Protein AF-A0A2V8PB76-F1 (afdb_monomer_lite)

Sequence (79 aa):
MACSLALACIAFAQKGDVRQANRLAVVEAERAFARAAATKGTRDAFLEFLAGDGIIFQPGPVNGKQFWQARASRKGLLS

Structure (mmCIF, N/CA/C/O backbone):
data_AF-A0A2V8PB76-F1
#
_entry.id   AF-A0A2V8PB76-F1
#
loop_
_atom_site.group_PDB
_atom_site.id
_atom_site.type_symbol
_atom_site.label_atom_id
_atom_site.label_alt_id
_atom_site.label_comp_id
_atom_site.label_asym_id
_atom_site.label_entity_id
_atom_site.label_seq_id
_atom_site.pdbx_PDB_ins_code
_atom_site.Cartn_x
_atom_site.Cartn_y
_atom_site.Cartn_z
_atom_site.occupancy
_atom_site.B_iso_or_equiv
_atom_site.auth_seq_id
_atom_site.auth_comp_id
_atom_site.auth_asym_id
_atom_site.auth_atom_id
_atom_site.pdbx_PDB_model_num
ATOM 1 N N . MET A 1 1 ? 42.213 -22.676 -30.552 1.00 54.28 1 MET A N 1
ATOM 2 C CA . MET A 1 1 ? 41.985 -22.628 -29.089 1.00 54.28 1 MET A CA 1
ATOM 3 C C . MET A 1 1 ? 41.591 -21.207 -28.645 1.00 54.28 1 MET A C 1
ATOM 5 O O . MET A 1 1 ? 42.215 -20.649 -27.759 1.00 54.28 1 MET A O 1
ATOM 9 N N . ALA A 1 2 ? 40.580 -20.600 -29.288 1.00 52.53 2 ALA A N 1
ATOM 10 C CA . ALA A 1 2 ? 40.171 -19.201 -29.051 1.00 52.53 2 ALA A CA 1
ATOM 11 C C . ALA A 1 2 ? 38.647 -19.022 -28.860 1.00 52.53 2 ALA A C 1
ATOM 13 O O . ALA A 1 2 ? 38.200 -17.943 -28.491 1.00 52.53 2 ALA A O 1
ATOM 14 N N . CYS A 1 3 ? 37.840 -20.078 -29.042 1.00 45.69 3 CYS A N 1
ATOM 15 C CA . CYS A 1 3 ? 36.392 -20.025 -28.795 1.00 45.69 3 CYS A CA 1
ATOM 16 C C . CYS A 1 3 ? 36.012 -20.135 -27.311 1.00 45.69 3 CYS A C 1
ATOM 18 O O . CYS A 1 3 ? 34.888 -19.803 -26.954 1.00 45.69 3 CYS A O 1
ATOM 20 N N . SER A 1 4 ? 36.927 -20.563 -26.436 1.00 54.31 4 SER A N 1
ATOM 21 C CA . SER A 1 4 ? 36.611 -20.795 -25.019 1.00 54.31 4 SER A CA 1
ATOM 22 C C . SER A 1 4 ? 36.657 -19.530 -24.151 1.00 54.31 4 SER A C 1
ATOM 24 O O . SER A 1 4 ? 36.139 -19.552 -23.041 1.00 54.31 4 SER A O 1
ATOM 26 N N . LEU A 1 5 ? 37.240 -18.421 -24.631 1.00 51.06 5 LEU A N 1
ATOM 27 C CA . LEU A 1 5 ? 37.358 -17.174 -23.854 1.00 51.06 5 LEU A CA 1
ATOM 28 C C . LEU A 1 5 ? 36.157 -16.224 -24.011 1.00 51.06 5 LEU A C 1
ATOM 30 O O . LEU A 1 5 ? 35.960 -15.349 -23.173 1.00 51.06 5 LEU A O 1
ATOM 34 N N . ALA A 1 6 ? 35.334 -16.391 -25.050 1.00 50.69 6 ALA A N 1
ATOM 35 C CA . ALA A 1 6 ? 34.213 -15.486 -25.321 1.00 50.69 6 ALA A CA 1
ATOM 36 C C . ALA A 1 6 ? 32.993 -15.716 -24.407 1.00 50.69 6 ALA A C 1
ATOM 38 O O . ALA A 1 6 ? 32.148 -14.832 -24.273 1.00 50.69 6 ALA A O 1
ATOM 39 N N . LEU A 1 7 ? 32.895 -16.875 -23.744 1.00 52.72 7 LEU A N 1
ATOM 40 C CA . LEU A 1 7 ? 31.715 -17.234 -22.951 1.00 52.72 7 LEU A CA 1
ATOM 41 C C . LEU A 1 7 ? 31.680 -16.587 -21.552 1.00 52.72 7 LEU A C 1
ATOM 43 O O . LEU A 1 7 ? 30.622 -16.539 -20.930 1.00 52.72 7 LEU A O 1
ATOM 47 N N . ALA A 1 8 ? 32.802 -16.053 -21.058 1.00 51.84 8 ALA A N 1
ATOM 48 C CA . ALA A 1 8 ? 32.884 -15.478 -19.711 1.00 51.84 8 ALA A CA 1
ATOM 49 C C . ALA A 1 8 ? 32.369 -14.024 -19.615 1.00 51.84 8 ALA A C 1
ATOM 51 O O . ALA A 1 8 ? 31.972 -13.583 -18.537 1.00 51.84 8 ALA A O 1
ATOM 52 N N . CYS A 1 9 ? 32.325 -13.274 -20.723 1.00 49.59 9 CYS A N 1
ATOM 53 C CA . CYS A 1 9 ? 31.978 -11.844 -20.705 1.00 49.59 9 CYS A CA 1
ATOM 54 C C . CYS A 1 9 ? 30.466 -11.554 -20.684 1.00 49.59 9 CYS A C 1
ATOM 56 O O . CYS A 1 9 ? 30.061 -10.446 -20.341 1.00 49.59 9 CYS A O 1
ATOM 58 N N . ILE A 1 10 ? 29.613 -12.530 -21.010 1.00 53.78 10 ILE A N 1
ATOM 59 C CA . ILE A 1 10 ? 28.154 -12.323 -21.093 1.00 53.78 10 ILE A CA 1
ATOM 60 C C . ILE A 1 10 ? 27.491 -12.380 -19.698 1.00 53.78 10 ILE A C 1
ATOM 62 O O . ILE A 1 10 ? 26.431 -11.792 -19.483 1.00 53.78 10 ILE A O 1
ATOM 66 N N . ALA A 1 11 ? 28.139 -12.998 -18.704 1.00 55.00 11 ALA A N 1
ATOM 67 C CA . ALA A 1 11 ? 27.549 -13.233 -17.381 1.00 55.00 11 ALA A CA 1
ATOM 68 C C . ALA A 1 11 ? 27.401 -11.971 -16.498 1.00 55.00 11 ALA A C 1
ATOM 70 O O . ALA A 1 11 ? 26.594 -11.966 -15.569 1.00 55.00 11 ALA A O 1
ATOM 71 N N . PHE A 1 12 ? 28.131 -10.882 -16.774 1.00 55.03 12 PHE A N 1
ATOM 72 C CA . PHE A 1 12 ? 28.086 -9.664 -15.945 1.00 55.03 12 PHE A CA 1
ATOM 73 C C . PHE A 1 12 ? 27.117 -8.579 -16.452 1.00 55.03 12 PHE A C 1
ATOM 75 O O . PHE A 1 12 ? 26.785 -7.667 -15.693 1.00 55.03 12 PHE A O 1
ATOM 82 N N . ALA A 1 13 ? 26.603 -8.684 -17.684 1.00 58.53 13 ALA A N 1
ATOM 83 C CA . ALA A 1 13 ? 25.725 -7.668 -18.281 1.00 58.53 13 ALA A CA 1
ATOM 84 C C . ALA A 1 13 ? 24.237 -7.810 -17.889 1.00 58.53 13 ALA A C 1
ATOM 86 O O . ALA A 1 13 ? 23.496 -6.831 -17.902 1.00 58.53 13 ALA A O 1
ATOM 87 N N . GLN A 1 14 ? 23.787 -8.997 -17.464 1.00 56.34 14 GLN A N 1
ATOM 88 C CA . GLN A 1 14 ? 22.366 -9.256 -17.166 1.00 56.34 14 GLN A CA 1
ATOM 89 C C . GLN A 1 14 ? 21.873 -8.633 -15.841 1.00 56.34 14 GLN A C 1
ATOM 91 O O . GLN A 1 14 ? 20.672 -8.524 -15.603 1.00 56.34 14 GLN A O 1
ATOM 96 N N . LYS A 1 15 ? 22.780 -8.191 -14.957 1.00 56.09 15 LYS A N 1
ATOM 97 C CA . LYS A 1 15 ? 22.431 -7.673 -13.618 1.00 56.09 15 LYS A CA 1
ATOM 98 C C . LYS A 1 15 ? 21.875 -6.239 -13.640 1.00 56.09 15 LYS A C 1
ATOM 100 O O . LYS A 1 15 ? 21.212 -5.843 -12.679 1.00 56.09 15 LYS A O 1
ATOM 105 N N . GLY A 1 16 ? 22.144 -5.472 -14.701 1.00 61.78 16 GLY A N 1
ATOM 106 C CA . GLY A 1 16 ? 21.688 -4.085 -14.859 1.00 61.78 16 GLY A CA 1
ATOM 107 C C . GLY A 1 16 ? 20.194 -3.961 -15.168 1.00 61.78 16 GLY A C 1
ATOM 108 O O . GLY A 1 16 ? 19.530 -3.114 -14.577 1.00 61.78 16 GLY A O 1
ATOM 109 N N . ASP A 1 17 ? 19.663 -4.855 -16.004 1.00 80.12 17 ASP A N 1
ATOM 110 C CA . ASP A 1 17 ? 18.299 -4.778 -16.541 1.00 80.12 17 ASP A CA 1
ATOM 111 C C . ASP A 1 17 ? 17.230 -5.114 -15.485 1.00 80.12 17 ASP A C 1
ATOM 113 O O . ASP A 1 17 ? 16.478 -4.243 -15.051 1.00 80.12 17 ASP A O 1
ATOM 117 N N . VAL A 1 18 ? 17.252 -6.331 -14.925 1.00 86.25 18 VAL A N 1
ATOM 118 C CA . VAL A 1 18 ? 16.248 -6.774 -13.932 1.00 86.25 18 VAL A CA 1
ATOM 119 C C . VAL A 1 18 ? 16.242 -5.888 -12.684 1.00 86.25 18 VAL A C 1
ATOM 121 O O . VAL A 1 18 ? 15.191 -5.554 -12.142 1.00 86.25 18 VAL A O 1
ATOM 124 N N . ARG A 1 19 ? 17.417 -5.452 -12.212 1.00 89.12 19 ARG A N 1
ATOM 125 C CA . ARG A 1 19 ? 17.495 -4.557 -11.046 1.00 89.12 19 ARG A CA 1
ATOM 126 C C . ARG A 1 19 ? 16.921 -3.180 -11.345 1.00 89.12 19 ARG A C 1
ATOM 128 O O . ARG A 1 19 ? 16.332 -2.576 -10.452 1.00 89.12 19 ARG A O 1
ATOM 135 N N . GLN A 1 20 ? 17.129 -2.665 -12.551 1.00 90.94 20 GLN A N 1
ATOM 136 C CA . GLN A 1 20 ? 16.552 -1.397 -12.973 1.00 90.94 20 GLN A CA 1
ATOM 137 C C . GLN A 1 20 ? 15.039 -1.514 -13.144 1.00 90.94 20 GLN A C 1
ATOM 139 O O . GLN A 1 20 ? 14.320 -0.684 -12.590 1.00 90.94 20 GLN A O 1
ATOM 144 N N . ALA A 1 21 ? 14.564 -2.571 -13.801 1.00 92.75 21 ALA A N 1
ATOM 145 C CA . ALA A 1 21 ? 13.145 -2.874 -13.935 1.00 92.75 21 ALA A CA 1
ATOM 146 C C . ALA A 1 21 ? 12.455 -2.973 -12.565 1.00 92.75 21 ALA A C 1
ATOM 148 O O . ALA A 1 21 ? 11.451 -2.304 -12.335 1.00 92.75 21 ALA A O 1
ATOM 149 N N . ASN A 1 22 ? 13.047 -3.696 -11.607 1.00 94.00 22 ASN A N 1
ATOM 150 C CA . ASN A 1 22 ? 12.500 -3.816 -10.252 1.00 94.00 22 ASN A CA 1
ATOM 151 C C . ASN A 1 22 ? 12.420 -2.463 -9.526 1.00 94.00 22 ASN A C 1
ATOM 153 O O . ASN A 1 22 ? 11.430 -2.191 -8.852 1.00 94.00 22 ASN A O 1
ATOM 157 N N . ARG A 1 23 ? 13.426 -1.585 -9.668 1.00 94.44 23 ARG A N 1
ATOM 158 C CA . ARG A 1 23 ? 13.364 -0.232 -9.081 1.00 94.44 23 ARG A CA 1
ATOM 159 C C . ARG A 1 23 ? 12.253 0.606 -9.706 1.00 94.44 23 ARG A C 1
ATOM 161 O O . ARG A 1 23 ? 11.523 1.277 -8.984 1.00 94.44 23 ARG A O 1
ATOM 168 N N . LEU A 1 24 ? 12.125 0.564 -11.032 1.00 96.06 24 LEU A N 1
ATOM 169 C CA . LEU A 1 24 ? 11.074 1.288 -11.747 1.00 96.06 24 LEU A CA 1
ATOM 170 C C . LEU A 1 24 ? 9.681 0.784 -11.356 1.00 96.06 24 LEU A C 1
ATOM 172 O O . LEU A 1 24 ? 8.780 1.597 -11.172 1.00 96.06 24 LEU A O 1
ATOM 176 N N . ALA A 1 25 ? 9.524 -0.526 -11.149 1.00 96.62 25 ALA A N 1
ATOM 177 C CA . ALA A 1 25 ? 8.272 -1.118 -10.691 1.00 96.62 25 ALA A CA 1
ATOM 178 C C . ALA A 1 25 ? 7.847 -0.587 -9.311 1.00 96.62 25 ALA A C 1
ATOM 180 O O . ALA A 1 25 ? 6.685 -0.236 -9.132 1.00 96.62 25 ALA A O 1
ATOM 181 N N . VAL A 1 26 ? 8.782 -0.453 -8.361 1.00 96.56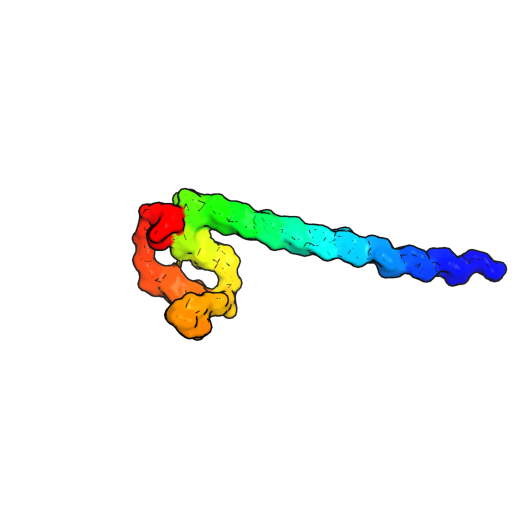 26 VAL A N 1
ATOM 182 C CA . VAL A 1 26 ? 8.486 0.136 -7.041 1.00 96.56 26 VAL A CA 1
ATOM 183 C C . VAL A 1 26 ? 8.080 1.605 -7.172 1.00 96.56 26 VAL A C 1
ATOM 185 O O . VAL A 1 26 ? 7.085 2.017 -6.584 1.00 96.56 26 VAL A O 1
ATOM 188 N N . VAL A 1 27 ? 8.799 2.392 -7.980 1.00 97.81 27 VAL A N 1
ATOM 189 C CA . VAL A 1 27 ? 8.459 3.809 -8.208 1.00 97.81 27 VAL A CA 1
ATOM 190 C C . VAL A 1 27 ? 7.063 3.960 -8.808 1.00 97.81 27 VAL A C 1
ATOM 192 O O . VAL A 1 27 ? 6.312 4.845 -8.400 1.00 97.81 27 VAL A O 1
ATOM 195 N N . GLU A 1 28 ? 6.700 3.117 -9.773 1.00 98.38 28 GLU A N 1
ATOM 196 C CA . GLU A 1 28 ? 5.370 3.190 -10.372 1.00 98.38 28 GLU A CA 1
ATOM 197 C C . GLU A 1 28 ? 4.277 2.726 -9.405 1.00 98.38 28 GLU A C 1
ATOM 199 O O . GLU A 1 28 ? 3.221 3.355 -9.351 1.00 98.38 28 GLU A O 1
ATOM 204 N N . ALA A 1 29 ? 4.541 1.703 -8.586 1.00 98.12 29 ALA A N 1
ATOM 205 C CA . ALA A 1 29 ? 3.620 1.277 -7.535 1.00 98.12 29 ALA A CA 1
ATOM 206 C C . ALA A 1 29 ? 3.348 2.406 -6.523 1.00 98.12 29 ALA A C 1
ATOM 208 O O . ALA A 1 29 ? 2.189 2.692 -6.225 1.00 98.12 29 ALA A O 1
ATOM 209 N N . GLU A 1 30 ? 4.389 3.112 -6.071 1.00 98.06 30 GLU A N 1
ATOM 210 C CA . GLU A 1 30 ? 4.262 4.277 -5.180 1.00 98.06 30 GLU A CA 1
ATOM 211 C C . GLU A 1 30 ? 3.455 5.414 -5.825 1.00 98.06 30 GLU A C 1
ATOM 213 O O . GLU A 1 30 ? 2.556 5.992 -5.212 1.00 98.06 30 GLU A O 1
ATOM 218 N N . ARG A 1 31 ? 3.712 5.720 -7.104 1.00 98.38 31 ARG A N 1
ATOM 219 C CA . ARG A 1 31 ? 2.941 6.735 -7.841 1.00 98.38 31 ARG A CA 1
ATOM 220 C C . ARG A 1 31 ? 1.477 6.336 -8.007 1.00 98.38 31 ARG A C 1
ATOM 222 O O . ARG A 1 31 ? 0.598 7.191 -7.890 1.00 98.38 31 ARG A O 1
ATOM 229 N N . ALA A 1 32 ? 1.206 5.064 -8.286 1.00 98.38 32 ALA A N 1
ATOM 230 C CA . ALA A 1 32 ? -0.149 4.539 -8.399 1.00 98.38 32 ALA A CA 1
ATOM 231 C C . ALA A 1 32 ? -0.896 4.634 -7.063 1.00 98.38 32 ALA A C 1
ATOM 233 O O . ALA A 1 32 ? -2.020 5.141 -7.039 1.00 98.38 32 ALA A O 1
ATOM 234 N N . PHE A 1 33 ? -0.243 4.263 -5.960 1.00 97.44 33 PHE A N 1
ATOM 235 C CA . PHE A 1 33 ? -0.774 4.445 -4.614 1.00 97.44 33 PHE A CA 1
ATOM 236 C C . PHE A 1 33 ? -1.073 5.921 -4.313 1.00 97.44 33 PHE A C 1
ATOM 238 O O . PHE A 1 33 ? -2.181 6.243 -3.891 1.00 97.44 33 PHE A O 1
ATOM 245 N N . ALA A 1 34 ? -0.143 6.840 -4.594 1.00 96.31 34 ALA A N 1
ATOM 246 C CA . ALA A 1 34 ? -0.337 8.270 -4.348 1.00 96.31 34 ALA A CA 1
ATOM 247 C C . ALA A 1 34 ? -1.538 8.845 -5.124 1.00 96.31 34 ALA A C 1
ATOM 249 O O . ALA A 1 34 ? -2.335 9.608 -4.572 1.00 96.31 34 ALA A O 1
ATOM 250 N N . ARG A 1 35 ? -1.722 8.438 -6.390 1.00 96.38 35 ARG A N 1
ATOM 251 C CA . ARG A 1 35 ? -2.905 8.809 -7.188 1.00 96.38 35 ARG A CA 1
ATOM 252 C C . ARG A 1 35 ? -4.194 8.235 -6.596 1.00 96.38 35 ARG A C 1
ATOM 254 O O . ARG A 1 35 ? -5.205 8.937 -6.539 1.00 96.38 35 ARG A O 1
ATOM 261 N N . ALA A 1 36 ? -4.171 6.984 -6.137 1.00 95.06 36 ALA A N 1
ATOM 262 C CA . ALA A 1 36 ? -5.320 6.362 -5.484 1.00 95.06 36 ALA A CA 1
ATOM 263 C C . ALA A 1 36 ? -5.666 7.067 -4.166 1.00 95.06 36 ALA A C 1
ATOM 265 O O . ALA A 1 36 ? -6.826 7.393 -3.941 1.00 95.06 36 ALA A O 1
ATOM 266 N N . ALA A 1 37 ? -4.676 7.405 -3.341 1.00 94.12 37 ALA A N 1
ATOM 267 C CA . ALA A 1 37 ? -4.889 8.133 -2.093 1.00 94.12 37 ALA A CA 1
ATOM 268 C C . ALA A 1 37 ? -5.478 9.531 -2.340 1.00 94.12 37 ALA A C 1
ATOM 270 O O . ALA A 1 37 ? -6.390 9.950 -1.629 1.00 94.12 37 ALA A O 1
ATOM 271 N N . ALA A 1 38 ? -5.026 10.229 -3.389 1.00 92.25 38 ALA A N 1
ATOM 272 C CA . ALA A 1 38 ? -5.557 11.538 -3.766 1.00 92.25 38 ALA A CA 1
ATOM 273 C C . ALA A 1 38 ? -7.007 11.504 -4.268 1.00 92.25 38 ALA A C 1
ATOM 275 O O . ALA A 1 38 ? -7.748 12.463 -4.065 1.00 92.25 38 ALA A O 1
ATOM 276 N N . THR A 1 39 ? -7.419 10.412 -4.912 1.00 91.81 39 THR A N 1
ATOM 277 C CA . THR A 1 39 ? -8.743 10.299 -5.548 1.00 91.81 39 THR A CA 1
ATOM 278 C C . THR A 1 39 ? -9.770 9.579 -4.674 1.00 91.81 39 THR A C 1
ATOM 280 O O . THR A 1 39 ? -10.935 9.976 -4.643 1.00 91.81 39 THR A O 1
ATOM 283 N N . LYS A 1 40 ? -9.346 8.539 -3.951 1.00 91.12 40 LYS A N 1
ATOM 284 C CA . LYS A 1 40 ? -10.191 7.637 -3.149 1.00 91.12 40 LYS A CA 1
ATOM 285 C C . LYS A 1 40 ? -10.033 7.848 -1.639 1.00 91.12 40 LYS A C 1
ATOM 287 O O . LYS A 1 40 ? -10.908 7.454 -0.879 1.00 91.12 40 LYS A O 1
ATOM 292 N N . GLY A 1 41 ? -8.954 8.497 -1.204 1.00 91.75 41 GLY A N 1
ATOM 293 C CA . GLY A 1 41 ? -8.584 8.631 0.204 1.00 91.75 41 GLY A CA 1
ATOM 294 C C . GLY A 1 41 ? -7.590 7.560 0.660 1.00 91.75 41 GLY A C 1
ATOM 295 O O . GLY A 1 41 ? -7.455 6.493 0.056 1.00 91.75 41 GLY A O 1
ATOM 296 N N . THR A 1 42 ? -6.877 7.855 1.749 1.00 92.38 42 THR A N 1
ATOM 297 C CA . THR A 1 42 ? -5.760 7.029 2.239 1.00 92.38 42 THR A CA 1
ATOM 298 C C . THR A 1 42 ? -6.194 5.612 2.620 1.00 92.38 42 THR A C 1
ATOM 300 O O . THR A 1 42 ? -5.523 4.649 2.253 1.00 92.38 42 THR A O 1
ATOM 303 N N . ARG A 1 43 ? -7.333 5.458 3.312 1.00 94.00 43 ARG A N 1
ATOM 304 C CA . ARG A 1 43 ? -7.854 4.138 3.706 1.00 94.00 43 ARG A CA 1
ATOM 305 C C . ARG A 1 43 ? -8.028 3.214 2.504 1.00 94.00 43 ARG A C 1
ATOM 307 O O . ARG A 1 43 ? -7.525 2.093 2.512 1.00 94.00 43 ARG A O 1
ATOM 314 N N . ASP A 1 44 ? -8.750 3.679 1.492 1.00 94.81 44 ASP A N 1
ATOM 315 C CA . ASP A 1 44 ? -9.128 2.840 0.357 1.00 94.81 44 ASP A CA 1
ATOM 316 C C . ASP A 1 44 ? -7.914 2.543 -0.531 1.00 94.81 44 ASP A C 1
ATOM 318 O O . ASP A 1 44 ? -7.767 1.416 -1.001 1.00 94.81 44 ASP A O 1
ATOM 322 N N . ALA A 1 45 ? -6.977 3.490 -0.651 1.00 95.88 45 ALA A N 1
ATOM 323 C CA . ALA A 1 45 ? -5.686 3.240 -1.286 1.00 95.88 45 ALA A CA 1
ATOM 324 C C . ALA A 1 45 ? -4.885 2.143 -0.560 1.00 95.88 45 ALA A C 1
ATOM 326 O O . ALA A 1 45 ? -4.339 1.249 -1.202 1.00 95.88 45 ALA A O 1
ATOM 327 N N . PHE A 1 46 ? -4.847 2.134 0.775 1.00 95.81 46 PHE A N 1
ATOM 328 C CA . PHE A 1 46 ? -4.181 1.048 1.501 1.00 95.81 46 PHE A CA 1
ATOM 329 C C . PHE A 1 46 ? -4.885 -0.302 1.325 1.00 95.81 46 PHE A C 1
ATOM 331 O O . PHE A 1 46 ? -4.210 -1.319 1.193 1.00 95.81 46 PHE A O 1
ATOM 338 N N . LEU A 1 47 ? -6.218 -0.347 1.287 1.00 96.56 47 LEU A N 1
ATOM 339 C CA . LEU A 1 47 ? -6.944 -1.603 1.056 1.00 96.56 47 LEU A CA 1
ATOM 340 C C . LEU A 1 47 ? -6.684 -2.197 -0.337 1.00 96.56 47 LEU A C 1
ATOM 342 O O . LEU A 1 47 ? -6.635 -3.426 -0.478 1.00 96.56 47 LEU A O 1
ATOM 346 N N . GLU A 1 48 ? -6.488 -1.329 -1.331 1.00 97.19 48 GLU A N 1
ATOM 347 C CA . GLU A 1 48 ? -6.173 -1.683 -2.717 1.00 97.19 48 GLU A CA 1
ATOM 348 C C . GLU A 1 48 ? -4.722 -2.157 -2.888 1.00 97.19 48 GLU A C 1
ATOM 350 O O . GLU A 1 48 ? -4.500 -3.209 -3.485 1.00 97.19 48 GLU A O 1
ATOM 355 N N . PHE A 1 49 ? -3.742 -1.432 -2.338 1.00 97.50 49 PHE A N 1
ATOM 356 C CA . PHE A 1 49 ? -2.322 -1.656 -2.645 1.00 97.50 49 PHE A CA 1
ATOM 357 C C . PHE A 1 49 ? -1.543 -2.457 -1.594 1.00 97.50 49 PHE A C 1
ATOM 359 O O . PHE A 1 49 ? -0.513 -3.044 -1.927 1.00 97.50 49 PHE A O 1
ATOM 366 N N . LEU A 1 50 ? -1.978 -2.498 -0.330 1.00 97.56 50 LEU A N 1
ATOM 367 C CA . LEU A 1 50 ? -1.232 -3.211 0.709 1.00 97.56 50 LEU A CA 1
ATOM 368 C C . LEU A 1 50 ? -1.279 -4.727 0.461 1.00 97.56 50 LEU A C 1
ATOM 370 O O . LEU A 1 50 ? -2.311 -5.272 0.064 1.00 97.56 50 LEU A O 1
ATOM 374 N N . ALA A 1 51 ? -0.180 -5.429 0.733 1.00 97.88 51 ALA A N 1
ATOM 375 C CA . ALA A 1 51 ? -0.165 -6.889 0.715 1.00 97.88 51 ALA A CA 1
ATOM 376 C C . ALA A 1 51 ? -1.125 -7.466 1.776 1.00 97.88 51 ALA A C 1
ATOM 378 O O . ALA A 1 51 ? -1.409 -6.823 2.789 1.00 97.88 51 ALA A O 1
ATOM 379 N N . GLY A 1 52 ? -1.653 -8.674 1.558 1.00 97.81 52 GLY A N 1
ATOM 380 C CA . GLY A 1 52 ? -2.595 -9.306 2.498 1.00 97.81 52 GLY A CA 1
ATOM 381 C C . GLY A 1 52 ? -1.996 -9.557 3.887 1.00 97.81 52 GLY A C 1
ATOM 382 O O . GLY A 1 52 ? -2.682 -9.430 4.899 1.00 97.81 52 GLY A O 1
ATOM 383 N N . ASP A 1 53 ? -0.701 -9.843 3.923 1.00 97.75 53 ASP A N 1
ATOM 384 C CA . ASP A 1 53 ? 0.146 -10.043 5.098 1.00 97.75 53 ASP A CA 1
ATOM 385 C C . ASP A 1 53 ? 0.961 -8.791 5.473 1.00 97.75 53 ASP A C 1
ATOM 387 O O . ASP A 1 53 ? 1.819 -8.846 6.352 1.00 97.75 53 ASP A O 1
ATOM 391 N N . GLY A 1 54 ? 0.684 -7.646 4.838 1.00 97.81 54 GLY A N 1
ATOM 39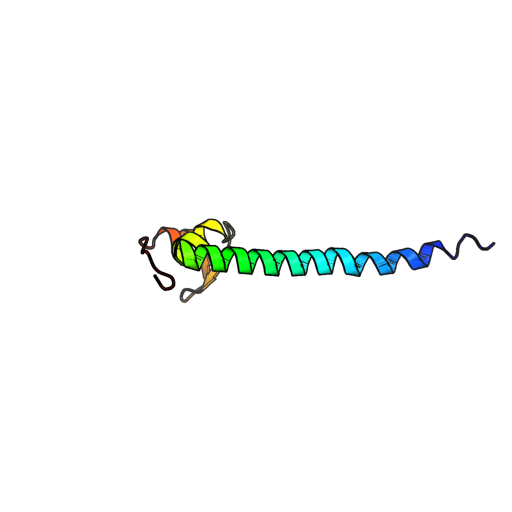2 C CA . GLY A 1 54 ? 1.389 -6.397 5.095 1.00 97.81 54 GLY A CA 1
ATOM 393 C C . GLY A 1 54 ? 1.234 -5.940 6.546 1.00 97.81 54 GLY A C 1
ATOM 394 O O . GLY A 1 54 ? 0.121 -5.877 7.074 1.00 97.81 54 GLY A O 1
ATOM 395 N N . ILE A 1 55 ? 2.352 -5.583 7.176 1.00 98.06 55 ILE A N 1
ATOM 396 C CA . ILE A 1 55 ? 2.406 -5.088 8.555 1.00 98.06 55 ILE A CA 1
ATOM 397 C C . ILE A 1 55 ? 2.553 -3.564 8.559 1.00 98.06 55 ILE A C 1
ATOM 399 O O . ILE A 1 55 ? 3.385 -3.014 7.839 1.00 98.06 55 ILE A O 1
ATOM 403 N N . ILE A 1 56 ? 1.765 -2.884 9.393 1.00 96.69 56 ILE A N 1
ATOM 404 C CA . ILE A 1 56 ? 1.922 -1.452 9.698 1.00 96.69 56 ILE A CA 1
ATOM 405 C C . ILE A 1 56 ? 2.145 -1.260 11.201 1.00 96.69 56 ILE A C 1
ATOM 407 O O . ILE A 1 56 ? 1.847 -2.152 11.992 1.00 96.69 56 ILE A O 1
ATOM 411 N N . PHE A 1 57 ? 2.621 -0.082 11.603 1.00 96.75 57 PHE A N 1
ATOM 412 C CA . PHE A 1 57 ? 2.903 0.241 13.004 1.00 96.75 57 PHE A CA 1
ATOM 413 C C . PHE A 1 57 ? 1.894 1.247 13.555 1.00 96.75 57 PHE A C 1
ATOM 415 O O . PHE A 1 57 ? 1.898 2.404 13.133 1.00 96.75 57 PHE A O 1
ATOM 422 N N . GLN A 1 58 ? 1.018 0.806 14.466 1.00 92.25 58 GLN A N 1
ATOM 423 C CA . GLN A 1 58 ? -0.044 1.633 15.061 1.00 92.25 58 GLN A CA 1
ATOM 424 C C . GLN A 1 58 ? -0.467 1.160 16.477 1.00 92.25 58 GLN A C 1
ATOM 426 O O . GLN A 1 58 ? -1.475 0.468 16.612 1.00 92.25 58 GLN A O 1
ATOM 431 N N . PRO A 1 59 ? 0.241 1.536 17.565 1.00 93.69 59 PRO A N 1
AT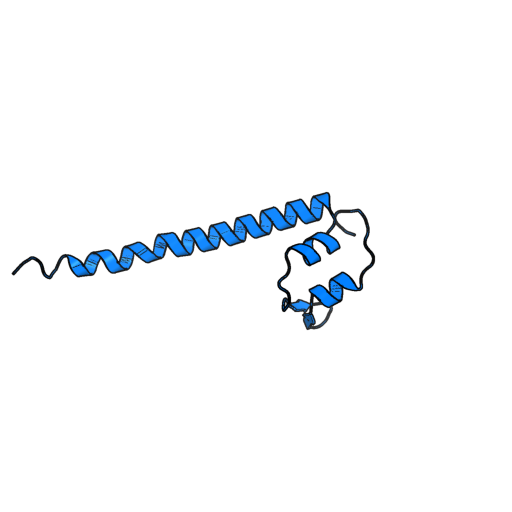OM 432 C CA . PRO A 1 59 ? 1.655 1.918 17.608 1.00 93.69 59 PRO A CA 1
ATOM 433 C C . PRO A 1 59 ? 2.599 0.707 17.453 1.00 93.69 59 PRO A C 1
ATOM 435 O O . PRO A 1 59 ? 3.749 0.875 17.064 1.00 93.69 59 PRO A O 1
ATOM 438 N N . GLY A 1 60 ? 2.122 -0.512 17.729 1.00 97.00 60 GLY A N 1
ATOM 439 C CA . GLY A 1 60 ? 2.849 -1.766 17.500 1.00 97.00 60 GLY A CA 1
ATOM 440 C C . GLY A 1 60 ? 2.576 -2.372 16.115 1.00 97.00 60 GLY A C 1
ATOM 441 O O . GLY A 1 60 ? 1.725 -1.854 15.386 1.00 97.00 60 GLY A O 1
ATOM 442 N N . PRO A 1 61 ? 3.279 -3.457 15.740 1.00 98.06 61 PRO A N 1
ATOM 443 C CA . PRO A 1 61 ? 3.061 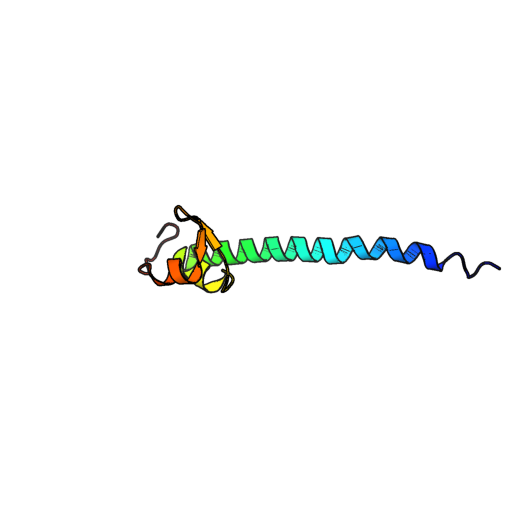-4.138 14.469 1.00 98.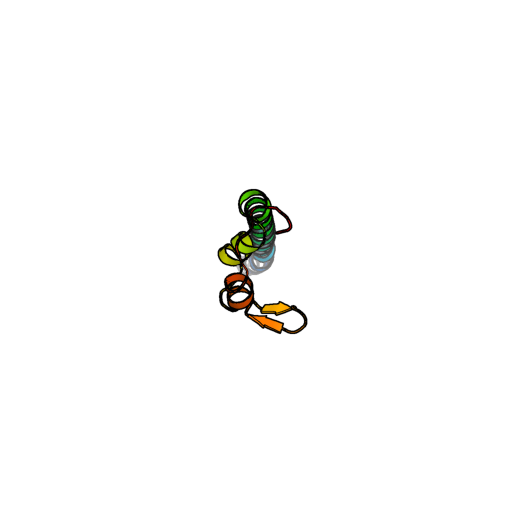06 61 PRO A CA 1
ATOM 444 C C . PRO A 1 61 ? 1.684 -4.815 14.442 1.00 98.06 61 PRO A C 1
ATOM 446 O O . PRO A 1 61 ? 1.359 -5.619 15.314 1.00 98.06 61 PRO A O 1
ATOM 449 N N . VAL A 1 62 ? 0.883 -4.509 13.425 1.00 98.00 62 VAL A N 1
ATOM 450 C CA . VAL A 1 62 ? -0.444 -5.102 13.195 1.00 98.00 62 VAL A CA 1
ATOM 451 C C . VAL A 1 62 ? -0.628 -5.436 11.717 1.00 98.00 62 VAL A C 1
ATOM 453 O O . VAL A 1 62 ? 0.000 -4.815 10.858 1.00 98.00 62 VAL A O 1
ATOM 456 N N . ASN A 1 63 ? -1.520 -6.380 11.394 1.00 98.25 63 ASN A N 1
ATOM 457 C CA . ASN A 1 63 ? -1.924 -6.602 10.005 1.00 98.25 63 ASN A CA 1
ATOM 458 C C . ASN A 1 63 ? -2.623 -5.344 9.466 1.00 98.25 63 ASN A C 1
ATOM 460 O O . ASN A 1 63 ? -3.662 -4.917 9.975 1.00 98.25 63 ASN A O 1
ATOM 464 N N . GLY A 1 64 ? -2.050 -4.742 8.428 1.00 97.81 64 GLY A N 1
ATOM 465 C CA . GLY A 1 64 ? -2.515 -3.456 7.937 1.00 97.81 64 GLY A CA 1
ATOM 466 C C . GLY A 1 64 ? -3.850 -3.534 7.205 1.00 97.81 64 GLY A C 1
ATOM 467 O O . GLY A 1 64 ? -4.649 -2.612 7.346 1.00 97.81 64 GLY A O 1
ATOM 468 N N . LYS A 1 65 ? -4.163 -4.625 6.487 1.00 97.25 65 LYS A N 1
ATOM 469 C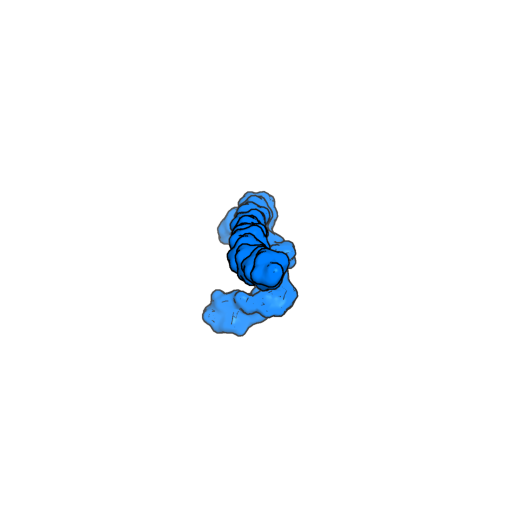 CA . LYS A 1 65 ? -5.485 -4.752 5.847 1.00 97.25 65 LYS A CA 1
ATOM 470 C C . LYS A 1 65 ? -6.592 -4.829 6.887 1.00 97.25 65 LYS A C 1
ATOM 472 O O . LYS A 1 65 ? -7.560 -4.084 6.775 1.00 97.25 65 LYS A O 1
ATOM 477 N N . GLN A 1 66 ? -6.422 -5.654 7.917 1.00 97.75 66 GLN A N 1
ATOM 478 C CA . GLN A 1 66 ? -7.371 -5.742 9.030 1.00 97.75 66 GLN A CA 1
ATOM 479 C C . GLN A 1 66 ? -7.533 -4.384 9.727 1.00 97.75 66 GLN A C 1
ATOM 481 O O . GLN A 1 66 ? -8.656 -3.941 9.972 1.00 97.75 66 GLN A O 1
ATOM 486 N N . PHE A 1 67 ? -6.425 -3.676 9.970 1.00 96.81 67 PHE A N 1
ATOM 487 C CA . PHE A 1 67 ? -6.453 -2.343 10.568 1.00 96.81 67 PHE A CA 1
ATOM 488 C C . PHE A 1 67 ? -7.239 -1.322 9.726 1.00 96.81 67 PHE A C 1
ATOM 490 O O . PHE A 1 67 ? -8.092 -0.605 10.249 1.00 96.81 67 PHE A O 1
ATOM 497 N N . TRP A 1 68 ? -6.977 -1.246 8.418 1.00 95.62 68 TRP A N 1
ATOM 498 C CA . TRP A 1 68 ? -7.648 -0.290 7.532 1.00 95.62 68 TRP A CA 1
ATOM 499 C C . TRP A 1 68 ? -9.113 -0.653 7.268 1.00 95.62 68 TRP A C 1
ATOM 501 O O . TRP A 1 68 ? -9.945 0.248 7.156 1.00 95.62 68 TRP A O 1
ATOM 511 N N . GLN A 1 69 ? -9.459 -1.944 7.238 1.00 95.69 69 GLN A N 1
ATOM 512 C CA . GLN A 1 69 ? -10.844 -2.407 7.095 1.00 95.69 69 GLN A CA 1
ATOM 513 C C . GLN A 1 69 ? -11.727 -1.907 8.241 1.00 95.69 69 GLN A C 1
ATOM 515 O O . GLN A 1 69 ? -12.831 -1.430 7.979 1.00 95.69 69 GLN A O 1
ATOM 520 N N . ALA A 1 70 ? -11.217 -1.947 9.477 1.00 94.44 70 ALA A N 1
ATOM 521 C CA . ALA A 1 70 ? -11.941 -1.529 10.678 1.00 94.44 70 ALA A CA 1
ATOM 522 C C . ALA A 1 70 ? -12.220 -0.015 10.751 1.00 94.44 70 ALA A C 1
ATOM 524 O O . ALA A 1 70 ? -13.089 0.422 11.504 1.00 94.44 70 ALA A O 1
ATOM 525 N N . ARG A 1 71 ? -11.497 0.811 9.984 1.00 91.12 71 ARG A N 1
ATOM 526 C CA . ARG A 1 71 ? -11.721 2.263 9.941 1.00 91.12 71 ARG A CA 1
ATOM 527 C C . ARG A 1 71 ? -12.920 2.609 9.061 1.00 91.12 71 ARG A C 1
ATOM 529 O O . ARG A 1 71 ? -13.151 1.969 8.040 1.00 91.12 71 ARG A O 1
ATOM 536 N N . ALA A 1 72 ? -13.642 3.670 9.418 1.00 87.56 72 ALA A N 1
ATOM 537 C CA . ALA A 1 72 ? -14.693 4.222 8.567 1.00 87.56 72 ALA A CA 1
ATOM 538 C C . ALA A 1 72 ? -14.095 4.850 7.298 1.00 87.56 72 ALA A C 1
ATOM 540 O O . ALA A 1 72 ? -13.062 5.522 7.360 1.00 87.56 72 ALA A O 1
ATOM 541 N N . SER A 1 73 ? -14.765 4.674 6.157 1.00 82.25 73 SER A N 1
ATOM 542 C CA . SER A 1 73 ? -14.421 5.401 4.934 1.00 82.25 73 SER A CA 1
ATOM 543 C C . SER A 1 73 ? -14.746 6.880 5.109 1.00 82.25 73 SER A C 1
ATOM 545 O O . SER A 1 73 ? -15.867 7.235 5.481 1.00 82.25 73 SER A O 1
ATOM 547 N N . ARG A 1 74 ? -13.795 7.751 4.792 1.00 78.00 74 ARG A N 1
ATOM 548 C CA . ARG A 1 74 ? -14.025 9.189 4.680 1.00 78.00 74 ARG A CA 1
ATOM 549 C C . ARG A 1 74 ? -13.458 9.658 3.343 1.00 78.00 74 ARG A C 1
ATOM 551 O O . ARG A 1 74 ? -12.479 9.116 2.848 1.00 78.00 74 ARG A O 1
ATOM 558 N N . LYS A 1 75 ? -14.116 10.637 2.725 1.00 68.25 75 LYS A N 1
ATOM 559 C CA . LYS A 1 75 ? -13.600 11.272 1.509 1.00 68.25 75 LYS A CA 1
ATOM 560 C C . LYS A 1 75 ? -12.584 12.334 1.918 1.00 68.25 75 LYS A C 1
ATOM 562 O O . LYS A 1 75 ? -12.931 13.252 2.657 1.00 68.25 75 LYS A O 1
ATOM 567 N N . GLY A 1 76 ? -11.349 12.212 1.440 1.00 68.00 76 GLY A N 1
ATOM 568 C CA . GLY A 1 76 ? -10.295 13.209 1.636 1.00 68.00 76 GLY A CA 1
ATOM 569 C C . GLY A 1 76 ? -8.897 12.596 1.697 1.00 68.00 76 GLY A C 1
ATOM 570 O O . GLY A 1 76 ? -8.726 11.455 2.116 1.00 68.00 76 GLY A O 1
ATOM 571 N N . LEU A 1 77 ? -7.883 13.371 1.302 1.00 62.75 77 LEU A N 1
ATOM 572 C CA . LEU A 1 77 ? -6.489 12.913 1.238 1.00 62.75 77 LEU A CA 1
ATOM 573 C C . LEU A 1 77 ? -5.961 12.452 2.612 1.00 62.75 77 LEU A C 1
ATOM 575 O O . LEU A 1 77 ? -5.245 11.460 2.700 1.00 62.75 77 LEU A O 1
ATOM 579 N N . LEU A 1 78 ? -6.365 13.133 3.689 1.00 66.62 78 LEU A N 1
ATOM 580 C CA . LEU A 1 78 ? -5.922 12.876 5.068 1.00 66.62 78 LEU A CA 1
ATOM 581 C C . LEU A 1 78 ? -7.008 12.236 5.934 1.00 66.62 78 LEU A C 1
ATOM 583 O O . LEU A 1 78 ? -7.054 12.445 7.147 1.00 66.62 78 LEU A O 1
ATOM 587 N N . SER A 1 79 ? -7.940 11.526 5.301 1.00 58.03 79 SER A N 1
ATOM 588 C CA . SER A 1 79 ? -9.073 10.965 6.008 1.00 58.03 79 SER A CA 1
ATOM 589 C C . SER A 1 79 ? -8.689 9.703 6.778 1.00 58.03 79 SER A C 1
ATOM 591 O O . SER A 1 79 ? -8.369 8.686 6.127 1.00 58.03 79 SER A O 1
#

Secondary structure (DSSP, 8-state):
--SSSTTSSSTTTTHHHHHHHHHHHHHHHHHHHHHHHHHH-HHHHHHHHS-TT-EEESSSEEEHHHHHHHSPP-SSTT-

Radius of gyration: 21.12 Å; chains: 1; bounding box: 57×36×47 Å

pLDDT: mean 84.44, std 17.61, range [45.69, 98.38]

Foldseek 3Di:
DPPVPVPPVVVPPVVVPVVVVVVVVVVVLVVVLLVCCAFQNNLVSCLVRADQQHWDPPPHTDRVNVVSVPDDGDDDSHD